Protein AF-A0A378JTQ9-F1 (afdb_monomer_lite)

pLDDT: mean 71.52, std 10.99, range [46.16, 86.12]

Organism: NCBI:txid190655

Structure (mmCIF, N/CA/C/O backbone):
data_AF-A0A378JTQ9-F1
#
_entry.id   AF-A0A378JTQ9-F1
#
loop_
_atom_site.group_PDB
_atom_site.id
_atom_site.type_symbol
_atom_site.label_atom_id
_atom_site.label_alt_id
_atom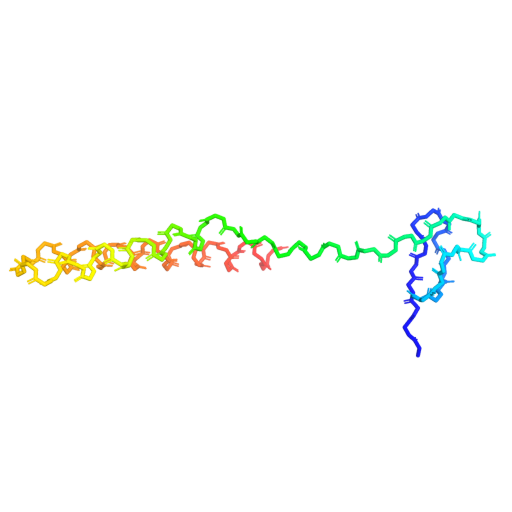_site.label_comp_id
_atom_site.label_asym_id
_atom_site.label_entity_id
_atom_site.label_seq_id
_atom_site.pdbx_PDB_ins_code
_atom_site.Cartn_x
_atom_site.Cartn_y
_atom_site.Cartn_z
_atom_site.occupancy
_atom_site.B_iso_or_equiv
_atom_site.auth_seq_id
_atom_site.auth_comp_id
_atom_site.auth_asym_id
_atom_site.auth_atom_id
_atom_site.pdbx_PDB_model_num
ATOM 1 N N . MET A 1 1 ? -0.047 -1.369 -36.517 1.00 52.34 1 MET A N 1
ATOM 2 C CA . MET A 1 1 ? 0.886 -2.447 -36.110 1.00 52.34 1 MET A CA 1
ATOM 3 C C . MET A 1 1 ? 1.862 -1.818 -35.120 1.00 52.34 1 MET A C 1
ATOM 5 O O . MET A 1 1 ? 2.329 -0.738 -35.454 1.00 52.34 1 MET A O 1
ATOM 9 N N . PRO A 1 2 ? 2.127 -2.362 -33.920 1.00 62.94 2 PRO A N 1
ATOM 10 C CA . PRO A 1 2 ? 3.070 -1.739 -32.993 1.00 62.94 2 PRO A CA 1
ATOM 11 C C . PRO A 1 2 ? 4.514 -2.082 -33.385 1.00 62.94 2 PRO A C 1
ATOM 13 O O . PRO A 1 2 ? 4.907 -3.252 -33.360 1.00 62.94 2 PRO A O 1
ATOM 16 N N . LEU A 1 3 ? 5.284 -1.061 -33.765 1.00 70.94 3 LEU A N 1
ATOM 17 C CA . LEU A 1 3 ? 6.726 -1.153 -33.984 1.00 70.94 3 LEU A CA 1
ATOM 18 C C . LEU A 1 3 ? 7.452 -0.755 -32.694 1.00 70.94 3 LEU A C 1
ATOM 20 O O . LEU A 1 3 ? 7.012 0.137 -31.972 1.00 70.94 3 LEU A O 1
ATOM 24 N N . THR A 1 4 ? 8.552 -1.433 -32.397 1.00 76.25 4 THR A N 1
ATOM 25 C CA . THR A 1 4 ? 9.468 -1.099 -31.302 1.00 76.25 4 THR A CA 1
ATOM 26 C C . THR A 1 4 ? 10.859 -0.849 -31.871 1.00 76.25 4 THR A C 1
ATOM 28 O O . THR A 1 4 ? 11.159 -1.276 -32.981 1.00 76.25 4 THR A O 1
ATOM 31 N N . ASN A 1 5 ? 11.722 -0.148 -31.144 1.00 80.56 5 ASN A N 1
ATOM 32 C CA . ASN A 1 5 ? 13.109 0.034 -31.561 1.00 80.56 5 ASN A CA 1
ATOM 33 C C . ASN A 1 5 ? 13.967 -1.110 -31.023 1.00 80.56 5 ASN A C 1
ATOM 35 O O . ASN A 1 5 ? 13.886 -1.458 -29.844 1.00 80.56 5 ASN A O 1
ATOM 39 N N . CYS A 1 6 ? 14.802 -1.696 -31.879 1.00 77.12 6 CYS A N 1
ATOM 40 C CA . CYS A 1 6 ? 15.789 -2.675 -31.441 1.00 77.12 6 CYS A CA 1
ATOM 41 C C . CYS A 1 6 ? 16.839 -1.989 -30.553 1.00 77.12 6 CYS A C 1
ATOM 43 O O . CYS A 1 6 ? 17.372 -0.946 -30.924 1.00 77.12 6 CYS A O 1
ATOM 45 N N . VAL A 1 7 ? 17.152 -2.574 -29.394 1.00 76.81 7 VAL A N 1
ATOM 46 C CA . VAL A 1 7 ? 18.093 -1.990 -28.420 1.00 76.81 7 VAL A CA 1
ATOM 47 C C . VAL A 1 7 ? 19.520 -1.908 -28.979 1.00 76.81 7 VAL A C 1
ATOM 49 O O . VAL A 1 7 ? 20.218 -0.934 -28.712 1.00 76.81 7 VAL A O 1
ATOM 52 N N . ASP A 1 8 ? 19.921 -2.873 -29.813 1.00 78.44 8 ASP A N 1
ATOM 53 C CA . ASP A 1 8 ? 21.250 -2.914 -30.430 1.00 78.44 8 ASP A CA 1
ATOM 54 C C . ASP A 1 8 ? 21.391 -1.942 -31.603 1.00 78.44 8 ASP A C 1
ATOM 56 O O . ASP A 1 8 ? 22.272 -1.085 -31.617 1.00 78.44 8 ASP A O 1
ATOM 60 N N . CYS A 1 9 ? 20.521 -2.056 -32.611 1.00 81.94 9 CYS A N 1
ATOM 61 C CA . CYS A 1 9 ? 20.695 -1.316 -33.863 1.00 81.94 9 CYS A CA 1
ATOM 62 C C . CYS A 1 9 ? 19.837 -0.052 -33.968 1.00 81.94 9 CYS A C 1
ATOM 64 O O . CYS A 1 9 ? 19.925 0.648 -34.976 1.00 81.94 9 CYS A O 1
ATOM 66 N N . LYS A 1 10 ? 18.981 0.223 -32.971 1.00 80.56 10 LYS A N 1
ATOM 67 C CA . LYS A 1 10 ? 18.059 1.377 -32.903 1.00 80.56 10 LYS A CA 1
ATOM 68 C C . LYS A 1 10 ? 17.141 1.537 -34.116 1.00 80.56 10 LYS A C 1
ATOM 70 O O . LYS A 1 10 ? 16.580 2.605 -34.330 1.00 80.56 10 LYS A O 1
ATOM 75 N N . LYS A 1 11 ? 16.992 0.477 -34.911 1.00 80.81 11 LYS A N 1
ATOM 76 C CA . LYS A 1 11 ? 16.068 0.438 -36.041 1.00 80.81 11 LYS A CA 1
ATOM 77 C C . LYS A 1 11 ? 14.712 -0.061 -35.580 1.00 80.81 11 LYS A C 1
ATOM 79 O O . LYS A 1 11 ? 14.622 -0.888 -34.668 1.00 80.81 11 LYS A O 1
ATOM 84 N N . GLU A 1 12 ? 13.686 0.418 -36.259 1.00 83.56 12 GLU A N 1
ATOM 85 C CA . GLU A 1 12 ? 12.306 0.021 -36.035 1.00 83.56 12 GLU A CA 1
ATOM 86 C C . GLU A 1 12 ? 12.098 -1.436 -36.459 1.00 83.56 12 GLU A C 1
ATOM 88 O O . GLU A 1 12 ? 12.533 -1.877 -37.526 1.00 83.56 12 GLU A O 1
ATOM 93 N N . ILE A 1 13 ? 11.455 -2.199 -35.585 1.00 81.31 13 ILE A N 1
ATOM 94 C CA . ILE A 1 13 ? 11.210 -3.630 -35.726 1.00 81.31 13 ILE A CA 1
ATOM 95 C C . ILE A 1 13 ? 9.803 -3.971 -35.246 1.00 81.31 13 ILE A C 1
ATOM 97 O O . ILE A 1 13 ? 9.206 -3.268 -34.430 1.00 81.31 13 ILE A O 1
ATOM 101 N N . SER A 1 14 ? 9.264 -5.085 -35.730 1.00 75.88 14 SER A N 1
ATOM 102 C CA . SER A 1 14 ? 7.982 -5.584 -35.243 1.00 75.88 14 SER A CA 1
ATOM 103 C C . SER A 1 14 ? 8.116 -6.076 -33.802 1.00 75.88 14 SER A C 1
ATOM 105 O O . SER A 1 14 ? 9.035 -6.824 -33.478 1.00 75.88 14 SER A O 1
ATOM 107 N N . THR A 1 15 ? 7.168 -5.699 -32.947 1.00 69.00 15 THR A N 1
ATOM 108 C CA . THR A 1 15 ? 7.079 -6.164 -31.547 1.00 69.00 15 THR A CA 1
ATOM 109 C C . THR A 1 15 ? 6.923 -7.679 -31.396 1.00 69.00 15 THR A C 1
ATOM 111 O O . THR A 1 15 ? 7.117 -8.190 -30.299 1.00 69.00 15 THR A O 1
ATOM 114 N N . ASN A 1 16 ? 6.593 -8.390 -32.478 1.00 69.94 16 ASN A N 1
ATOM 115 C CA . ASN A 1 16 ? 6.429 -9.844 -32.508 1.00 69.94 16 ASN A CA 1
ATOM 116 C C . ASN A 1 16 ? 7.613 -10.584 -33.164 1.00 69.94 16 ASN A C 1
ATOM 118 O O . ASN A 1 16 ? 7.535 -11.785 -33.394 1.00 69.94 16 ASN A O 1
ATOM 122 N N . ALA A 1 17 ? 8.678 -9.877 -33.554 1.00 67.00 17 ALA A N 1
ATOM 123 C CA . ALA A 1 17 ? 9.837 -10.514 -34.168 1.00 67.00 17 ALA A CA 1
ATOM 124 C C . ALA A 1 17 ? 10.690 -11.208 -33.093 1.00 67.00 17 ALA A C 1
ATOM 126 O O . ALA A 1 17 ? 11.070 -10.571 -32.117 1.00 67.00 17 ALA A O 1
ATOM 127 N N . GLU A 1 18 ? 11.014 -12.490 -33.284 1.00 73.06 18 GLU A N 1
ATOM 128 C CA . GLU A 1 18 ? 11.889 -13.261 -32.379 1.00 73.06 18 GLU A CA 1
ATOM 129 C C . GLU A 1 18 ? 13.360 -12.826 -32.483 1.00 73.06 18 GLU A C 1
ATOM 131 O O . GLU A 1 18 ? 14.105 -12.839 -31.501 1.00 73.06 18 GLU A O 1
ATOM 136 N N . ASN A 1 19 ? 13.766 -12.362 -33.666 1.00 77.06 19 ASN A N 1
ATOM 137 C CA . ASN A 1 19 ? 15.090 -11.827 -33.958 1.00 77.06 19 ASN A CA 1
ATOM 138 C C . ASN A 1 19 ? 14.961 -10.521 -34.736 1.00 77.06 19 ASN A C 1
ATOM 140 O O . ASN A 1 19 ? 14.052 -10.341 -35.548 1.00 77.06 19 ASN A O 1
ATOM 144 N N . CYS A 1 20 ? 15.889 -9.598 -34.503 1.00 80.44 20 CYS A N 1
ATOM 145 C CA . CYS A 1 20 ? 15.925 -8.338 -35.216 1.00 80.44 20 CYS A CA 1
ATOM 146 C C . CYS A 1 20 ? 16.299 -8.590 -36.685 1.00 80.44 20 CYS A C 1
ATOM 148 O O . CYS A 1 20 ? 17.420 -9.031 -36.941 1.00 80.44 20 CYS A O 1
ATOM 150 N N . PRO A 1 21 ? 15.438 -8.258 -37.665 1.00 78.31 21 PRO A N 1
ATOM 151 C CA . PRO A 1 21 ? 15.737 -8.473 -39.083 1.00 78.31 21 PRO A CA 1
ATOM 152 C C . PRO A 1 21 ? 16.900 -7.606 -39.590 1.00 78.31 21 PRO A C 1
ATOM 154 O O . PRO A 1 21 ? 17.449 -7.873 -40.650 1.00 78.31 21 PRO A O 1
ATOM 157 N N . ASN A 1 22 ? 17.277 -6.561 -38.844 1.00 81.75 22 ASN A N 1
ATOM 158 C CA . ASN A 1 22 ? 18.324 -5.621 -39.238 1.00 81.75 22 ASN A CA 1
ATOM 159 C C . ASN A 1 22 ? 19.720 -5.973 -38.703 1.00 81.75 22 ASN A C 1
ATOM 161 O O . ASN A 1 22 ? 20.707 -5.621 -39.340 1.00 81.75 22 ASN A O 1
ATOM 165 N N . CYS A 1 23 ? 19.820 -6.599 -37.527 1.00 80.50 23 CYS A N 1
ATOM 166 C CA . CYS A 1 23 ? 21.109 -6.915 -36.895 1.00 80.50 23 CYS A CA 1
ATOM 167 C C . CYS A 1 23 ? 21.249 -8.373 -36.436 1.00 80.50 23 CYS A C 1
ATOM 169 O O . CYS A 1 23 ? 22.313 -8.755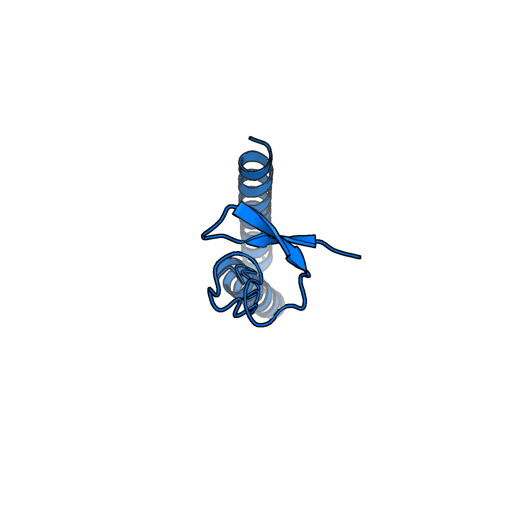 -35.967 1.00 80.50 23 CYS A O 1
ATOM 171 N N . GLY A 1 24 ? 20.194 -9.188 -36.539 1.00 76.50 24 GLY A N 1
ATOM 172 C CA . GLY A 1 24 ? 20.190 -10.595 -36.126 1.00 76.50 24 GLY A CA 1
ATOM 173 C C . GLY A 1 24 ? 20.071 -10.831 -34.616 1.00 76.50 24 GLY A C 1
ATOM 174 O O . GLY A 1 24 ? 19.909 -11.977 -34.194 1.00 76.50 24 GLY A O 1
ATOM 175 N N . ALA A 1 25 ? 20.103 -9.774 -33.794 1.00 77.50 25 ALA A N 1
ATOM 176 C CA . ALA A 1 25 ? 20.039 -9.894 -32.339 1.00 77.50 25 ALA A CA 1
ATOM 177 C C . ALA A 1 25 ? 18.712 -10.535 -31.873 1.00 77.50 25 ALA A C 1
ATOM 179 O O . ALA A 1 25 ? 17.651 -10.172 -32.392 1.00 77.50 25 ALA A O 1
ATOM 180 N N . PRO A 1 26 ? 18.734 -11.473 -30.908 1.00 74.56 26 PRO A N 1
ATOM 181 C CA . PRO A 1 26 ? 17.531 -12.116 -30.389 1.00 74.56 26 PRO A CA 1
ATOM 182 C C . PRO A 1 26 ? 16.700 -11.136 -29.553 1.00 74.56 26 PRO A C 1
ATOM 184 O O . PRO A 1 26 ? 17.138 -10.616 -28.528 1.00 74.56 26 PRO A O 1
ATOM 187 N N . LEU A 1 27 ? 15.461 -10.914 -29.974 1.00 72.25 27 LEU A N 1
ATOM 188 C CA . LEU A 1 27 ? 14.497 -10.020 -29.346 1.00 72.25 27 LEU A CA 1
ATOM 189 C C . LEU A 1 27 ? 13.656 -10.824 -28.357 1.00 72.25 27 LEU A C 1
ATOM 191 O O . LEU A 1 27 ? 12.466 -11.054 -28.552 1.00 72.25 27 LEU A O 1
ATOM 195 N N . LYS A 1 28 ? 14.281 -11.314 -27.284 1.00 61.00 28 LYS A N 1
ATOM 196 C CA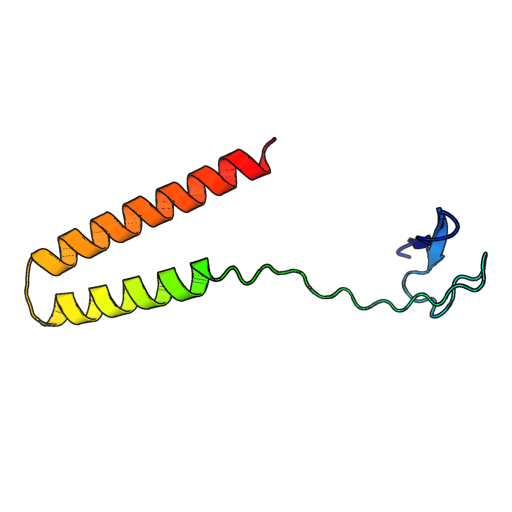 . LYS A 1 28 ? 13.568 -12.086 -26.261 1.00 61.00 28 LYS A CA 1
ATOM 197 C C . LYS A 1 28 ? 12.687 -11.146 -25.432 1.00 61.00 28 LYS A C 1
ATOM 199 O O . LYS A 1 28 ? 13.055 -10.690 -24.352 1.00 61.00 28 LYS A O 1
ATOM 204 N N . SER A 1 29 ? 11.509 -10.829 -25.962 1.00 63.25 29 SER A N 1
ATOM 205 C CA . SER A 1 29 ? 10.493 -10.013 -25.316 1.00 63.25 29 SER A CA 1
ATOM 206 C C . SER A 1 29 ? 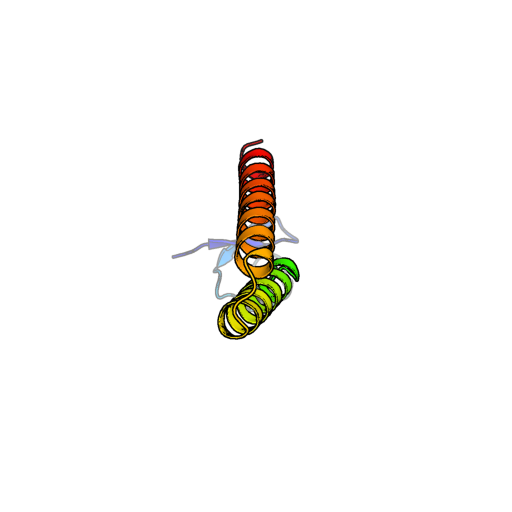9.860 -10.790 -24.166 1.00 63.25 29 SER A C 1
ATOM 208 O O . SER A 1 29 ? 8.864 -11.496 -24.319 1.00 63.25 29 SER A O 1
ATOM 210 N N . LYS A 1 30 ? 10.398 -10.625 -22.965 1.00 50.50 30 LYS A N 1
ATOM 211 C CA . LYS A 1 30 ? 9.564 -10.716 -21.775 1.00 50.50 30 LYS A CA 1
ATOM 212 C C . LYS A 1 30 ? 9.698 -9.389 -21.067 1.00 50.50 30 LYS A C 1
ATOM 214 O O . LYS A 1 30 ? 10.659 -9.148 -20.348 1.00 50.50 30 LYS A O 1
ATOM 219 N N . SER A 1 31 ? 8.721 -8.524 -21.327 1.00 48.25 31 SER A N 1
ATOM 220 C CA . SER A 1 31 ? 8.301 -7.501 -20.380 1.00 48.25 31 SER A CA 1
ATOM 221 C C . SER A 1 31 ? 8.083 -8.209 -19.042 1.00 48.25 31 SER A C 1
ATOM 223 O O . SER A 1 31 ? 7.014 -8.752 -18.757 1.00 48.25 31 SER A O 1
ATOM 225 N N . LEU A 1 32 ? 9.152 -8.319 -18.252 1.00 47.75 32 LEU A N 1
ATOM 226 C CA . LEU A 1 32 ? 9.025 -8.532 -16.831 1.00 47.75 32 LEU A CA 1
ATOM 227 C C . LEU A 1 32 ? 8.392 -7.249 -16.356 1.00 47.75 32 LEU A C 1
ATOM 229 O O . LEU A 1 32 ? 9.029 -6.203 -16.277 1.00 47.75 32 LEU A O 1
ATOM 233 N N . ILE A 1 33 ? 7.088 -7.358 -16.161 1.00 50.00 33 ILE A N 1
ATOM 234 C CA . ILE A 1 33 ? 6.254 -6.487 -15.370 1.00 50.00 33 ILE A CA 1
ATOM 235 C C . ILE A 1 33 ? 7.071 -6.099 -14.133 1.00 50.00 33 ILE A C 1
ATOM 237 O O . ILE A 1 33 ? 7.020 -6.756 -13.100 1.00 50.00 33 ILE A O 1
ATOM 241 N N . SER A 1 34 ? 7.813 -4.997 -14.228 1.00 50.69 34 SER A N 1
ATOM 242 C CA . SER A 1 34 ? 8.303 -4.242 -13.088 1.00 50.69 34 SER A CA 1
ATOM 243 C C . SER A 1 34 ? 7.111 -3.464 -12.543 1.00 50.69 34 SER A C 1
ATOM 245 O O . SER A 1 34 ? 7.146 -2.246 -12.377 1.00 50.69 34 SER A O 1
ATOM 247 N N . LYS A 1 35 ? 6.016 -4.171 -12.234 1.00 46.75 35 LYS A N 1
ATOM 248 C CA . LYS A 1 35 ? 5.233 -3.750 -11.089 1.00 46.75 35 LYS A CA 1
ATOM 249 C C . LYS A 1 35 ? 6.188 -4.012 -9.946 1.00 46.75 35 LYS A C 1
ATOM 251 O O . LYS A 1 35 ? 6.355 -5.149 -9.523 1.00 46.75 35 LYS A O 1
ATOM 256 N N . ASN A 1 36 ? 6.862 -2.951 -9.517 1.00 46.16 36 ASN A N 1
ATOM 257 C CA . ASN A 1 36 ? 7.254 -2.801 -8.134 1.00 46.16 36 ASN A CA 1
ATOM 258 C C . ASN A 1 36 ? 6.012 -3.173 -7.309 1.00 46.16 36 ASN A C 1
ATOM 260 O O . ASN A 1 36 ? 5.196 -2.310 -6.993 1.00 46.16 36 ASN A O 1
ATOM 264 N N . LEU A 1 37 ? 5.824 -4.464 -7.009 1.00 50.47 37 LEU A N 1
ATOM 265 C CA . LEU A 1 37 ? 5.090 -4.906 -5.838 1.00 50.47 37 LEU A CA 1
ATOM 266 C C . LEU A 1 37 ? 5.961 -4.424 -4.685 1.00 50.47 37 LEU A C 1
ATOM 268 O O . LEU A 1 37 ? 6.791 -5.148 -4.145 1.00 50.47 37 LEU A O 1
ATOM 272 N N . GLY A 1 38 ? 5.878 -3.119 -4.433 1.00 53.78 38 GLY A N 1
ATOM 273 C CA . GLY A 1 38 ? 6.632 -2.468 -3.395 1.00 53.78 38 GLY A CA 1
ATOM 274 C C . GLY A 1 38 ? 6.234 -3.143 -2.100 1.00 53.78 38 GLY A C 1
ATOM 275 O O . GLY A 1 38 ? 5.049 -3.191 -1.773 1.00 53.78 38 GLY A O 1
ATOM 276 N N . PHE A 1 39 ? 7.229 -3.638 -1.369 1.00 60.66 39 PHE A N 1
ATOM 277 C CA . PHE A 1 39 ? 7.088 -4.173 -0.014 1.00 60.66 39 PHE A CA 1
ATOM 278 C C . PHE A 1 39 ? 6.195 -3.300 0.885 1.00 60.66 39 PHE A C 1
ATOM 280 O O . PHE A 1 39 ? 5.533 -3.823 1.775 1.00 60.66 39 PHE A O 1
ATOM 287 N N . GLY A 1 40 ? 6.104 -1.993 0.602 1.00 62.31 40 GLY A N 1
ATOM 288 C CA . GLY A 1 40 ? 5.152 -1.077 1.234 1.00 62.31 40 GLY A CA 1
ATOM 289 C C . GLY A 1 40 ? 3.709 -1.590 1.245 1.00 62.31 40 GLY A C 1
ATOM 290 O O . GLY A 1 40 ? 3.095 -1.592 2.301 1.00 62.31 40 GLY A O 1
ATOM 291 N N . SER A 1 41 ? 3.206 -2.150 0.138 1.00 67.75 41 SER A N 1
ATOM 292 C CA . SER A 1 41 ? 1.807 -2.599 0.056 1.00 67.75 41 SER A CA 1
ATOM 293 C C . SER A 1 41 ? 1.487 -3.795 0.962 1.00 67.75 41 SER A C 1
ATOM 295 O O . SER A 1 41 ? 0.333 -3.959 1.349 1.00 67.75 41 SER A O 1
ATOM 297 N N . LEU A 1 42 ? 2.478 -4.636 1.284 1.00 66.94 42 LEU A N 1
ATOM 298 C CA . LEU A 1 42 ? 2.317 -5.751 2.227 1.00 66.94 42 LEU A CA 1
ATOM 299 C C . LEU A 1 42 ? 2.387 -5.267 3.679 1.00 66.94 42 LEU A C 1
ATOM 301 O O . LEU A 1 42 ? 1.721 -5.808 4.552 1.00 66.94 42 LEU A O 1
ATOM 305 N N . ILE A 1 43 ? 3.189 -4.237 3.942 1.00 74.50 43 ILE A N 1
ATOM 306 C CA . ILE A 1 43 ? 3.320 -3.647 5.276 1.00 74.50 43 ILE A CA 1
ATOM 307 C C . ILE A 1 43 ? 2.037 -2.883 5.635 1.00 74.50 43 ILE A C 1
ATOM 309 O O . ILE A 1 43 ? 1.526 -3.031 6.745 1.00 74.50 43 ILE A O 1
ATOM 313 N N . ASP A 1 44 ? 1.472 -2.140 4.679 1.00 71.56 44 ASP A N 1
ATOM 314 C CA . ASP A 1 44 ? 0.212 -1.414 4.855 1.00 71.56 44 ASP A CA 1
ATOM 315 C C . ASP A 1 44 ? -0.956 -2.357 5.180 1.00 71.56 44 ASP A C 1
ATOM 317 O O . ASP A 1 44 ? -1.744 -2.083 6.088 1.00 71.56 44 ASP A O 1
ATOM 321 N N . SER A 1 45 ? -1.048 -3.507 4.502 1.00 75.62 45 SER A N 1
ATOM 322 C CA . SER A 1 45 ? -2.125 -4.470 4.755 1.00 75.62 45 SER A CA 1
ATOM 323 C C . SER A 1 45 ? -2.032 -5.110 6.145 1.00 75.62 45 SER A C 1
ATOM 325 O O . SER A 1 45 ? -3.054 -5.260 6.816 1.00 75.62 45 SER A O 1
ATOM 327 N N . VAL A 1 46 ? -0.821 -5.424 6.622 1.00 82.12 46 VAL A N 1
ATOM 328 C CA . VAL A 1 46 ? -0.599 -5.997 7.961 1.00 82.12 46 VAL A CA 1
ATOM 329 C C . VAL A 1 46 ? -0.929 -4.989 9.065 1.00 82.12 46 VAL A C 1
ATOM 331 O O . VAL A 1 46 ? -1.578 -5.356 10.043 1.00 82.12 46 VAL A O 1
ATOM 334 N N . ILE A 1 47 ? -0.545 -3.717 8.905 1.00 79.12 47 ILE A N 1
ATOM 335 C CA . ILE A 1 47 ? -0.843 -2.651 9.878 1.00 79.12 47 ILE A CA 1
ATOM 336 C C . ILE A 1 47 ? -2.355 -2.447 10.028 1.00 79.12 47 ILE A C 1
ATOM 338 O O . ILE A 1 47 ? -2.856 -2.357 11.151 1.00 79.12 47 ILE A O 1
ATOM 342 N N . ILE A 1 48 ? -3.091 -2.414 8.912 1.00 78.81 48 ILE A N 1
ATOM 343 C CA . ILE A 1 48 ? -4.553 -2.254 8.914 1.00 78.81 48 ILE A CA 1
ATOM 344 C C . ILE A 1 48 ? -5.225 -3.434 9.628 1.00 78.81 48 ILE A C 1
ATOM 346 O O . ILE A 1 48 ? -6.116 -3.228 10.455 1.00 78.81 48 ILE A O 1
ATOM 350 N N . LEU A 1 49 ? -4.773 -4.662 9.354 1.00 82.19 49 LEU A N 1
ATOM 351 C CA . LEU A 1 49 ? -5.332 -5.872 9.956 1.00 82.19 49 LEU A CA 1
ATOM 352 C C . LEU A 1 49 ? -5.087 -5.923 11.473 1.00 82.19 49 LEU A C 1
ATOM 354 O O . LEU A 1 49 ? -6.007 -6.209 12.239 1.00 82.19 49 LEU A O 1
ATOM 358 N N . LEU A 1 50 ? -3.873 -5.578 11.917 1.00 81.12 50 LEU A N 1
ATOM 359 C CA . LEU A 1 50 ? -3.515 -5.524 13.337 1.00 81.12 50 LEU A CA 1
ATOM 360 C C . LEU A 1 50 ? -4.319 -4.446 14.086 1.00 81.12 50 LEU A C 1
ATOM 362 O O . LEU A 1 50 ? -4.780 -4.677 15.203 1.00 81.12 50 LEU A O 1
ATOM 366 N N . GLY A 1 51 ? -4.531 -3.283 13.458 1.00 77.69 51 GLY A N 1
ATOM 367 C CA . GLY A 1 51 ? -5.361 -2.208 14.005 1.00 77.69 51 GLY A CA 1
ATOM 368 C C . GLY A 1 51 ? -6.818 -2.630 14.212 1.00 77.69 51 GLY A C 1
ATOM 369 O O . GLY A 1 51 ? -7.393 -2.359 15.265 1.00 77.69 51 GLY A O 1
ATOM 370 N N . LEU A 1 52 ? -7.400 -3.349 13.246 1.00 75.56 52 LEU A N 1
ATOM 371 C CA . LEU A 1 52 ? -8.765 -3.889 13.321 1.00 75.56 52 LEU A CA 1
ATOM 372 C C . LEU A 1 52 ? -8.946 -4.894 14.467 1.00 75.56 52 LEU A C 1
ATOM 374 O O . LEU A 1 52 ? -9.948 -4.847 15.180 1.00 75.56 52 LEU A O 1
ATOM 378 N N . ILE A 1 53 ? -7.957 -5.761 14.686 1.00 79.69 53 ILE A N 1
ATOM 379 C CA . ILE A 1 53 ? -7.956 -6.737 15.787 1.00 79.69 53 ILE A CA 1
ATOM 380 C C . ILE A 1 53 ? -7.918 -6.027 17.151 1.00 79.69 53 ILE A C 1
ATOM 382 O O . ILE A 1 53 ? -8.639 -6.413 18.072 1.00 79.69 53 ILE A O 1
ATOM 386 N N . LEU A 1 54 ? -7.136 -4.948 17.270 1.00 71.44 54 LEU A N 1
ATOM 387 C CA . LEU A 1 54 ? -7.023 -4.147 18.496 1.00 71.44 54 LEU A CA 1
ATOM 388 C C . LEU A 1 54 ? -8.283 -3.314 18.803 1.00 71.44 54 LEU A C 1
ATOM 390 O O . LEU A 1 54 ? -8.554 -3.042 19.974 1.00 71.44 54 LEU A O 1
ATOM 394 N N . ILE A 1 55 ? -9.075 -2.938 17.788 1.00 69.50 55 ILE A N 1
ATOM 395 C CA . ILE A 1 55 ? -10.393 -2.301 17.982 1.00 69.50 55 ILE A CA 1
ATOM 396 C C . ILE A 1 55 ? -11.341 -3.249 18.723 1.00 69.50 55 ILE A C 1
ATOM 398 O O . ILE A 1 55 ? -12.049 -2.824 19.636 1.00 69.50 55 ILE A O 1
ATOM 402 N N . PHE A 1 56 ? -11.324 -4.536 18.365 1.00 71.19 56 PHE A N 1
ATOM 403 C CA . PHE A 1 56 ? -12.217 -5.542 18.944 1.00 71.19 56 PHE A CA 1
ATOM 404 C C . PHE A 1 56 ? -11.980 -5.761 20.442 1.00 71.19 56 PHE A C 1
ATOM 406 O O . PHE A 1 56 ? -12.903 -6.106 21.173 1.00 71.19 56 PHE A O 1
ATOM 413 N N . THR A 1 57 ? -10.758 -5.510 20.920 1.00 77.50 57 THR A N 1
ATOM 414 C CA . THR A 1 57 ? -10.408 -5.604 22.345 1.00 77.50 57 THR A CA 1
ATOM 415 C C . THR A 1 57 ? -10.727 -4.325 23.139 1.00 77.50 57 THR A C 1
ATOM 417 O O . THR A 1 57 ? -10.424 -4.247 24.327 1.00 77.50 57 THR A O 1
ATOM 420 N N . GLY A 1 58 ? -11.371 -3.327 22.517 1.00 62.47 58 GLY A N 1
ATOM 421 C CA . GLY A 1 58 ? -12.068 -2.243 23.220 1.00 62.47 58 GLY A CA 1
ATOM 422 C C . GLY A 1 58 ? -11.187 -1.122 23.773 1.00 62.47 58 GLY A C 1
ATOM 423 O O . GLY A 1 58 ? -11.598 -0.407 24.685 1.00 62.47 58 GLY A O 1
ATOM 424 N N . LYS A 1 59 ? -9.975 -0.929 23.245 1.00 78.88 59 LYS A N 1
ATOM 425 C CA . LYS A 1 59 ? -9.064 0.118 23.726 1.00 78.88 59 LYS A CA 1
ATOM 426 C C . LYS A 1 59 ? -9.068 1.300 22.755 1.00 78.88 59 LYS A C 1
ATOM 428 O O . LYS A 1 59 ? -8.668 1.143 21.606 1.00 78.88 59 LYS A O 1
ATOM 433 N N . ILE A 1 60 ? -9.436 2.497 23.240 1.00 76.81 60 ILE A N 1
ATOM 434 C CA . ILE A 1 60 ? -9.316 3.803 22.537 1.00 76.81 60 ILE A CA 1
ATOM 435 C C . ILE A 1 60 ? -7.953 3.952 21.818 1.00 76.81 60 ILE A C 1
ATOM 437 O O . ILE A 1 60 ? -7.844 4.595 20.775 1.00 76.81 60 ILE A O 1
ATOM 441 N N . LEU A 1 61 ? -6.922 3.292 22.355 1.00 72.06 61 LEU A N 1
ATOM 442 C CA . LEU A 1 61 ? -5.571 3.192 21.809 1.00 72.06 61 LEU A CA 1
ATOM 443 C C . LEU A 1 61 ? -5.505 2.633 20.373 1.00 72.06 61 LEU A C 1
ATOM 445 O O . LEU A 1 61 ? -4.667 3.080 19.596 1.00 72.06 61 LEU A O 1
ATOM 449 N N . GLY A 1 62 ? -6.381 1.691 20.002 1.00 76.25 62 GLY A N 1
ATOM 450 C CA . GLY A 1 62 ? -6.415 1.113 18.653 1.00 76.25 62 GLY A CA 1
ATOM 451 C C . GLY A 1 62 ? -6.837 2.129 17.588 1.00 76.25 62 GLY A C 1
ATOM 452 O O . GLY A 1 62 ? -6.283 2.155 16.492 1.00 76.25 62 GLY A O 1
ATOM 453 N N . LEU A 1 63 ? -7.751 3.036 17.941 1.00 73.94 63 LEU A N 1
ATOM 454 C CA . LEU A 1 63 ? -8.234 4.093 17.050 1.00 73.94 63 LEU A CA 1
ATOM 455 C C . LEU A 1 63 ? -7.135 5.137 16.788 1.00 73.94 63 LEU A C 1
ATOM 457 O O . LEU A 1 63 ? -6.922 5.557 15.652 1.00 73.94 63 LEU A O 1
ATOM 461 N N . ILE A 1 64 ? -6.369 5.482 17.828 1.00 82.50 64 ILE A N 1
ATOM 462 C CA . ILE A 1 64 ? -5.211 6.385 17.736 1.00 82.50 64 ILE A CA 1
ATOM 463 C C . ILE A 1 64 ? -4.110 5.790 16.844 1.00 82.50 64 ILE A C 1
ATOM 465 O O . ILE A 1 64 ? -3.570 6.493 15.990 1.00 82.50 64 ILE A O 1
ATOM 469 N N . LEU A 1 65 ? -3.816 4.492 16.978 1.00 73.69 65 LEU A N 1
ATOM 470 C CA . LEU A 1 65 ? -2.840 3.793 16.131 1.00 73.69 65 LEU A CA 1
ATOM 471 C C . LEU A 1 65 ? -3.255 3.762 14.653 1.00 73.69 65 LEU A C 1
ATOM 473 O O . LEU A 1 65 ? -2.415 3.975 13.780 1.00 73.69 65 LEU A O 1
ATOM 477 N N . ILE A 1 66 ? -4.542 3.559 14.364 1.00 75.50 66 ILE A N 1
ATOM 478 C CA . ILE A 1 66 ? -5.066 3.591 12.990 1.00 75.50 66 ILE A CA 1
ATOM 479 C C . ILE A 1 66 ? -4.963 4.992 12.393 1.00 75.50 66 ILE A C 1
ATOM 481 O O . ILE A 1 66 ? -4.514 5.129 11.257 1.00 75.50 66 ILE A O 1
ATOM 485 N N . LEU A 1 67 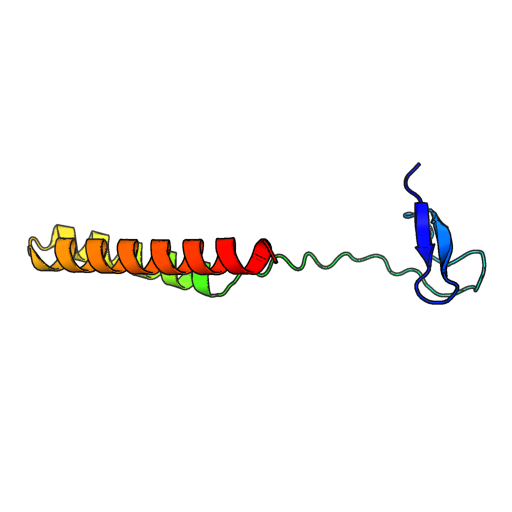? -5.323 6.035 13.147 1.00 80.69 67 LEU A N 1
ATOM 486 C CA . LEU A 1 67 ? -5.198 7.417 12.678 1.00 80.69 67 LEU A CA 1
ATOM 487 C C . LEU A 1 67 ? -3.748 7.757 12.316 1.00 80.69 67 LEU A C 1
ATOM 489 O O . LEU A 1 67 ? -3.506 8.336 11.258 1.00 80.69 67 LEU A O 1
ATOM 493 N N . ILE A 1 68 ? -2.784 7.338 13.142 1.00 83.50 68 ILE A N 1
ATOM 494 C CA . ILE A 1 68 ? -1.348 7.513 12.877 1.00 83.50 68 ILE A CA 1
ATOM 495 C C . ILE A 1 68 ? -0.916 6.727 11.630 1.00 83.50 68 ILE A C 1
ATOM 497 O O . ILE A 1 68 ? -0.208 7.271 10.780 1.00 83.50 68 ILE A O 1
ATOM 501 N N . GLY A 1 69 ? -1.373 5.479 11.484 1.00 82.12 69 GLY A N 1
ATOM 502 C CA . GLY A 1 69 ? -1.097 4.646 10.312 1.00 82.12 69 GLY A CA 1
ATOM 503 C C . GLY A 1 69 ? -1.609 5.272 9.013 1.00 82.12 69 GLY A C 1
ATOM 504 O O . GLY A 1 69 ? -0.855 5.404 8.053 1.00 82.12 69 GLY A O 1
ATOM 505 N N . VAL A 1 70 ? -2.858 5.747 9.004 1.00 82.12 70 VAL A N 1
ATOM 506 C CA . VAL A 1 70 ? -3.461 6.435 7.852 1.00 82.12 70 VAL A CA 1
ATOM 507 C C . VAL A 1 70 ? -2.714 7.734 7.534 1.00 82.12 70 VAL A C 1
ATOM 509 O O . VAL A 1 70 ? -2.433 7.997 6.366 1.00 82.12 70 VAL A O 1
ATOM 512 N N . ILE A 1 71 ? -2.321 8.519 8.547 1.00 85.06 71 ILE A N 1
ATOM 513 C CA . ILE A 1 71 ? -1.518 9.740 8.357 1.00 85.06 71 ILE A CA 1
ATOM 514 C C . ILE A 1 71 ? -0.178 9.433 7.667 1.00 85.06 71 ILE A C 1
ATOM 516 O O . ILE A 1 71 ? 0.199 10.131 6.722 1.00 85.06 71 ILE A O 1
ATOM 520 N N . LEU A 1 72 ? 0.530 8.381 8.097 1.00 82.50 72 LEU A N 1
ATOM 521 C CA . LEU A 1 72 ? 1.815 7.972 7.518 1.00 82.50 72 LEU A CA 1
ATOM 522 C C . LEU A 1 72 ? 1.656 7.468 6.079 1.00 82.50 72 LEU A C 1
ATOM 524 O O . LEU A 1 72 ? 2.479 7.789 5.217 1.00 82.50 72 LEU A O 1
ATOM 528 N N . LEU A 1 73 ? 0.575 6.735 5.805 1.00 80.44 73 LEU A N 1
ATOM 529 C CA . LEU A 1 73 ? 0.241 6.219 4.478 1.00 80.44 73 LEU A CA 1
ATOM 530 C C . LEU A 1 73 ? -0.065 7.372 3.506 1.00 80.44 73 LEU A C 1
ATOM 532 O O . LEU A 1 73 ? 0.485 7.426 2.405 1.00 80.44 73 LEU A O 1
ATOM 536 N N . LEU A 1 74 ? -0.840 8.372 3.942 1.00 81.50 74 LEU A N 1
ATOM 537 C CA . LEU A 1 74 ? -1.084 9.594 3.166 1.00 81.50 74 LEU A CA 1
ATOM 538 C C . LEU A 1 74 ? 0.209 10.373 2.892 1.00 81.50 74 LEU A C 1
ATOM 540 O O . LEU A 1 74 ? 0.398 10.876 1.783 1.00 81.50 74 LEU A O 1
ATOM 544 N N . PHE A 1 75 ? 1.125 10.439 3.861 1.00 86.12 75 PHE A N 1
ATOM 545 C CA . PHE A 1 75 ? 2.441 11.055 3.674 1.00 86.12 75 PHE A CA 1
ATOM 546 C C . PHE A 1 75 ? 3.269 10.324 2.615 1.00 86.12 75 PHE A C 1
ATOM 548 O O . PHE A 1 75 ? 3.840 10.959 1.727 1.00 86.12 75 PHE A O 1
ATOM 555 N N . ARG A 1 76 ? 3.284 8.987 2.660 1.00 80.50 76 ARG A N 1
ATOM 556 C CA . ARG A 1 76 ? 3.928 8.131 1.654 1.00 80.50 76 ARG A CA 1
ATOM 557 C C . ARG A 1 76 ? 3.351 8.357 0.258 1.00 80.50 76 ARG A C 1
ATOM 559 O O . ARG A 1 76 ? 4.125 8.555 -0.677 1.00 80.50 76 ARG A O 1
ATOM 566 N N . ILE A 1 77 ? 2.024 8.403 0.125 1.00 79.62 77 ILE A N 1
ATOM 567 C CA . ILE A 1 77 ? 1.342 8.682 -1.149 1.00 79.62 77 ILE A CA 1
ATOM 568 C C . ILE A 1 77 ? 1.708 10.077 -1.661 1.00 79.62 77 ILE A C 1
ATOM 570 O O . ILE A 1 77 ? 2.012 10.247 -2.841 1.00 79.62 77 ILE A O 1
ATOM 574 N N . LYS A 1 78 ? 1.718 11.085 -0.784 1.00 80.56 78 LYS A N 1
ATOM 575 C CA . LYS A 1 78 ? 2.021 12.468 -1.165 1.00 80.56 78 LYS A CA 1
ATOM 576 C C . LYS A 1 78 ? 3.472 12.636 -1.611 1.00 80.56 78 LYS A C 1
ATOM 578 O O . LYS A 1 78 ? 3.725 13.321 -2.596 1.00 80.56 78 LYS A O 1
ATOM 583 N N . ILE A 1 79 ? 4.404 11.949 -0.953 1.00 72.19 79 ILE A N 1
ATOM 584 C CA . ILE A 1 79 ? 5.817 11.887 -1.345 1.00 72.19 79 ILE A CA 1
ATOM 585 C C . ILE A 1 79 ? 5.993 11.221 -2.711 1.00 72.19 79 ILE A C 1
ATOM 587 O O . ILE A 1 79 ? 6.687 11.770 -3.564 1.00 72.19 79 ILE A O 1
ATOM 591 N N . TRP A 1 80 ? 5.322 10.095 -2.964 1.00 61.91 80 TRP A N 1
ATOM 592 C CA . TRP A 1 80 ? 5.359 9.441 -4.276 1.00 61.91 80 TRP A CA 1
ATOM 593 C C . TRP A 1 80 ? 4.711 10.293 -5.377 1.00 61.91 80 TRP A C 1
ATOM 595 O O . TRP A 1 80 ? 5.239 10.386 -6.482 1.00 61.91 80 TRP A O 1
ATOM 605 N N . SER A 1 81 ? 3.614 10.986 -5.064 1.00 64.19 81 SER A N 1
ATOM 606 C CA . SER A 1 81 ? 2.937 11.909 -5.984 1.00 64.19 81 SER A CA 1
ATOM 607 C C . SER A 1 81 ? 3.793 13.130 -6.343 1.00 64.19 81 SER A C 1
ATOM 609 O O . SER A 1 81 ? 3.700 13.645 -7.457 1.00 64.19 81 SER A O 1
ATOM 611 N N . VAL A 1 82 ? 4.632 13.596 -5.413 1.00 70.12 82 VAL A N 1
ATOM 612 C CA . VAL A 1 82 ? 5.586 14.691 -5.643 1.00 70.12 82 VAL A CA 1
ATOM 613 C C . VAL A 1 82 ? 6.786 14.224 -6.465 1.00 70.12 82 VAL A C 1
ATOM 615 O O . VAL A 1 82 ? 7.231 14.962 -7.340 1.00 70.12 82 VAL A O 1
ATOM 618 N N . ILE A 1 83 ? 7.294 13.011 -6.221 1.00 61.84 83 ILE A N 1
ATOM 619 C CA . ILE A 1 83 ? 8.472 12.487 -6.927 1.00 61.84 83 ILE A CA 1
ATOM 620 C C . ILE A 1 83 ? 8.165 12.120 -8.386 1.00 61.84 83 ILE A C 1
ATOM 622 O O . ILE A 1 83 ? 9.012 12.319 -9.242 1.00 61.84 83 ILE A O 1
ATOM 626 N N . GLY A 1 84 ? 6.957 11.629 -8.689 1.00 53.06 84 GLY A N 1
ATOM 627 C CA . GLY A 1 84 ? 6.568 11.230 -10.049 1.00 53.06 84 GLY A CA 1
ATOM 628 C C . GLY A 1 84 ? 6.147 12.382 -10.968 1.00 53.06 84 GLY A C 1
ATOM 629 O O . GLY A 1 84 ? 5.763 12.135 -12.107 1.00 53.06 84 GLY A O 1
ATOM 630 N N . ARG A 1 85 ? 6.157 13.627 -10.467 1.00 53.25 85 ARG A N 1
ATOM 631 C CA . ARG A 1 85 ? 5.793 14.838 -11.222 1.00 53.25 85 ARG A CA 1
ATOM 632 C C . ARG A 1 85 ? 6.983 15.738 -11.590 1.00 53.25 85 ARG A C 1
ATOM 634 O O . ARG A 1 85 ? 6.749 16.792 -12.178 1.00 53.25 85 ARG A O 1
ATOM 641 N N . LYS A 1 86 ? 8.212 15.358 -11.233 1.00 46.41 86 LYS A N 1
ATOM 642 C CA . LYS A 1 86 ? 9.461 15.986 -11.696 1.00 46.41 86 LYS A CA 1
ATOM 643 C C . LYS A 1 86 ? 10.150 15.070 -12.693 1.00 46.41 86 LYS A C 1
ATOM 645 O O . LYS A 1 86 ? 10.771 15.626 -13.619 1.00 46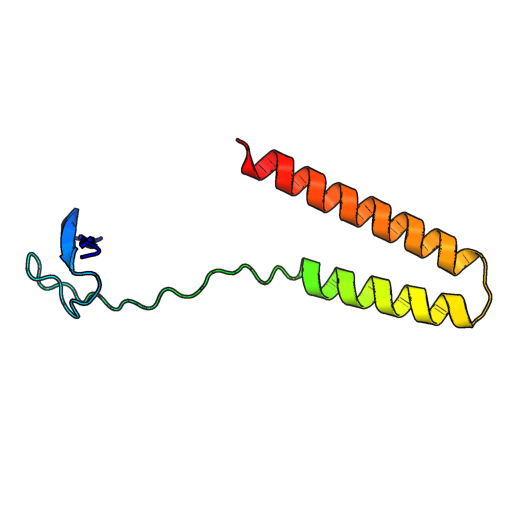.41 86 LYS A O 1
#

Sequence (86 aa):
MPLTNCVDCKKEISTNAENCPNCGAPLKSKSLISKNLGFGSLIDSVIILLGLILIFTGKILGLILILIGVILLLFRIKIWSVIGRK

Radius of gyration: 23.34 Å; chains: 1; bounding box: 34×29×63 Å

Secondary structure (DSSP, 8-state):
--EEE-TTT--EEETT-SB-TTT--B------------THHHHHHHHHHHHHHHHHTT-HHHHHHHHHHHHHHHHHHHHHHHHTT-

Foldseek 3Di:
DDWDADPVPRDTDDPPDQAGPVPRHGPPDDPPPPPCPPVVVVVLVVQVVVLVVVVVVPDPVSVVSVVVSVVVVVVVVVVVVVVVVD